Protein AF-A0A530YW94-F1 (afdb_monomer_lite)

Structure (mmCIF, N/CA/C/O backbone):
data_AF-A0A530YW94-F1
#
_entry.id   AF-A0A530YW94-F1
#
loop_
_atom_site.group_PDB
_atom_site.id
_atom_site.type_symbol
_atom_site.label_atom_id
_atom_site.label_alt_id
_atom_site.label_comp_id
_atom_site.label_asym_id
_atom_site.label_entity_id
_atom_site.label_seq_id
_atom_site.pdbx_PDB_ins_code
_atom_site.Cartn_x
_atom_site.Cartn_y
_atom_site.Cartn_z
_atom_site.occupancy
_atom_site.B_iso_or_equiv
_atom_site.auth_seq_id
_atom_site.auth_comp_id
_atom_site.auth_asym_id
_atom_site.auth_atom_id
_atom_site.pdbx_PDB_model_num
ATOM 1 N N . THR A 1 1 ? -7.412 -6.017 -2.985 1.00 87.12 1 THR A N 1
ATOM 2 C CA . THR A 1 1 ? -7.335 -4.915 -1.992 1.00 87.12 1 THR A CA 1
ATOM 3 C C . THR A 1 1 ? -8.580 -4.827 -1.109 1.00 87.12 1 THR A C 1
ATOM 5 O O . THR A 1 1 ? -8.432 -4.754 0.104 1.00 87.12 1 THR A O 1
ATOM 8 N N . VAL A 1 2 ? -9.801 -4.949 -1.657 1.00 89.56 2 VAL A N 1
ATOM 9 C CA . VAL A 1 2 ? -11.071 -4.954 -0.886 1.00 89.56 2 VAL A CA 1
ATOM 10 C C . VAL A 1 2 ? -11.120 -6.019 0.220 1.00 89.56 2 VAL A C 1
ATOM 12 O O . VAL A 1 2 ? -11.593 -5.735 1.315 1.00 89.56 2 VAL A O 1
ATOM 15 N N . VAL A 1 3 ? -10.598 -7.226 -0.028 1.00 91.44 3 VAL A N 1
ATOM 16 C CA . VAL A 1 3 ? -10.556 -8.311 0.976 1.00 91.44 3 VAL A CA 1
ATOM 17 C C . VAL A 1 3 ? -9.736 -7.918 2.209 1.00 91.44 3 VAL A C 1
ATOM 19 O O . VAL A 1 3 ? -10.170 -8.167 3.330 1.00 91.44 3 VAL A O 1
ATOM 22 N N . ILE A 1 4 ? -8.597 -7.243 2.016 1.00 89.38 4 ILE A N 1
ATOM 23 C CA . ILE A 1 4 ? -7.742 -6.750 3.110 1.00 89.38 4 ILE A CA 1
ATOM 24 C C . ILE A 1 4 ? -8.524 -5.752 3.961 1.00 89.38 4 ILE A C 1
ATOM 26 O O . ILE A 1 4 ? -8.532 -5.845 5.186 1.00 89.38 4 ILE A O 1
ATOM 30 N N . MET A 1 5 ? -9.235 -4.835 3.302 1.00 91.25 5 MET A N 1
ATOM 31 C CA . MET A 1 5 ? -10.043 -3.832 3.983 1.00 91.25 5 MET A CA 1
ATOM 32 C C . MET A 1 5 ? -11.186 -4.475 4.775 1.00 91.25 5 MET A C 1
ATOM 34 O O . MET A 1 5 ? -11.338 -4.208 5.964 1.00 91.25 5 MET A O 1
ATOM 38 N N . LYS A 1 6 ? -11.947 -5.384 4.149 1.00 89.62 6 LYS A N 1
ATOM 39 C CA . LYS A 1 6 ? -13.042 -6.115 4.804 1.00 89.62 6 LYS A CA 1
ATOM 40 C C . LYS A 1 6 ? -12.556 -6.922 6.004 1.00 89.62 6 LYS A C 1
ATOM 42 O O . LYS A 1 6 ? -13.174 -6.857 7.059 1.00 89.62 6 LYS A O 1
ATOM 47 N N . SER A 1 7 ? -11.438 -7.633 5.862 1.00 90.44 7 SER A N 1
ATOM 48 C CA . SER A 1 7 ? -10.820 -8.387 6.957 1.00 90.44 7 SER A CA 1
ATOM 49 C C . SER A 1 7 ? -10.459 -7.478 8.131 1.00 90.44 7 SER A C 1
ATOM 51 O O . SER A 1 7 ? -10.700 -7.832 9.281 1.00 90.44 7 SER A O 1
ATOM 53 N N . ARG A 1 8 ? -9.932 -6.282 7.853 1.00 89.81 8 ARG A N 1
ATOM 54 C CA . ARG A 1 8 ? -9.496 -5.355 8.898 1.00 89.81 8 ARG A CA 1
ATOM 55 C C . ARG A 1 8 ? -10.649 -4.652 9.595 1.00 89.81 8 ARG A C 1
ATOM 57 O O . ARG A 1 8 ? -10.590 -4.521 10.809 1.00 89.81 8 ARG A O 1
ATOM 64 N N . PHE A 1 9 ? -11.717 -4.304 8.881 1.00 88.00 9 PHE A N 1
ATOM 65 C CA . PHE A 1 9 ? -12.948 -3.831 9.517 1.00 88.00 9 PHE A CA 1
ATOM 66 C C . PHE A 1 9 ? -13.642 -4.926 10.334 1.00 88.00 9 PHE A C 1
ATOM 68 O O . PHE A 1 9 ? -14.109 -4.646 11.431 1.00 88.00 9 PHE A O 1
ATOM 75 N N . ALA A 1 10 ? -13.663 -6.171 9.850 1.00 88.56 10 ALA A N 1
ATOM 76 C CA . ALA A 1 10 ? -14.244 -7.297 10.584 1.00 88.56 10 ALA A CA 1
ATOM 77 C C . ALA A 1 10 ? -13.454 -7.668 11.853 1.00 88.56 10 ALA A C 1
ATOM 79 O O . ALA A 1 10 ? -14.029 -8.201 12.795 1.00 88.56 10 ALA A O 1
ATOM 80 N N . ALA A 1 11 ? -12.148 -7.385 11.882 1.00 88.12 11 ALA A N 1
ATOM 81 C CA . ALA A 1 11 ? -11.292 -7.637 13.038 1.00 88.12 11 ALA A CA 1
ATOM 82 C C . ALA A 1 11 ? -11.453 -6.602 14.167 1.00 88.12 11 ALA A C 1
ATOM 84 O O . ALA A 1 11 ? -10.985 -6.854 15.276 1.00 88.12 11 ALA A O 1
ATOM 85 N N . ILE A 1 12 ? -12.079 -5.445 13.912 1.00 88.81 12 ILE A N 1
ATOM 86 C CA . ILE A 1 12 ? -12.333 -4.440 14.951 1.00 88.81 12 ILE A CA 1
ATOM 87 C C . ILE A 1 12 ? -13.537 -4.908 15.787 1.00 88.81 12 ILE A C 1
ATOM 89 O O . ILE A 1 12 ? -14.634 -5.047 15.240 1.00 88.81 12 ILE A O 1
ATOM 93 N N . PRO A 1 13 ? -13.373 -5.153 17.100 1.00 88.75 13 PRO A N 1
ATOM 94 C CA . PRO A 1 13 ? -14.481 -5.579 17.943 1.00 88.75 13 PRO A CA 1
ATOM 95 C C . PRO A 1 13 ? -15.516 -4.456 18.079 1.00 88.75 13 PRO A C 1
ATOM 97 O O . PRO A 1 13 ? -15.167 -3.286 18.249 1.00 8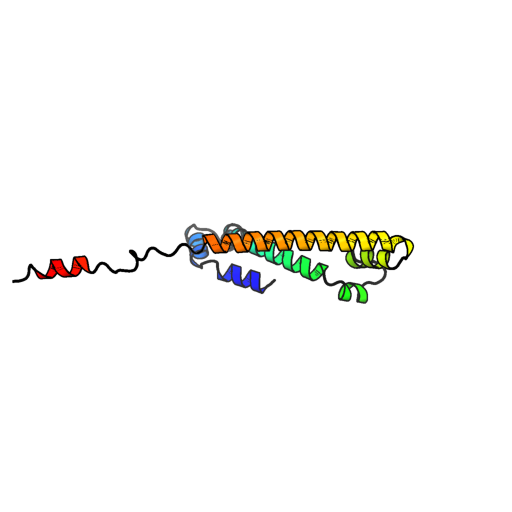8.75 13 PRO A O 1
ATOM 100 N N . LYS A 1 14 ? -16.805 -4.820 18.035 1.00 87.00 14 LYS A N 1
ATOM 101 C CA . LYS A 1 14 ? -17.929 -3.867 18.129 1.00 87.00 14 LYS A CA 1
ATOM 102 C C . LYS A 1 14 ? -17.918 -3.045 19.422 1.00 87.00 14 LYS A C 1
ATOM 104 O O . LYS A 1 14 ? -18.320 -1.887 19.404 1.00 87.00 14 LYS A O 1
ATOM 109 N N . THR A 1 15 ? -17.355 -3.603 20.491 1.00 90.06 15 THR A N 1
ATOM 110 C CA . THR A 1 15 ? -17.218 -2.952 21.800 1.00 90.06 15 THR A CA 1
ATOM 111 C C . THR A 1 15 ? -16.428 -1.642 21.749 1.00 90.06 15 THR A C 1
ATOM 113 O O . THR A 1 15 ? -16.673 -0.755 22.554 1.00 90.06 15 THR A O 1
ATOM 116 N N . ILE A 1 16 ? -15.509 -1.470 20.788 1.00 87.69 16 ILE A N 1
ATOM 117 C CA . ILE A 1 16 ? -14.752 -0.217 20.611 1.00 87.69 16 ILE A CA 1
ATOM 118 C C . ILE A 1 16 ? -15.654 0.913 20.102 1.00 87.69 16 ILE A C 1
ATOM 120 O O . ILE A 1 16 ? -15.452 2.075 20.450 1.00 87.69 16 ILE A O 1
ATOM 124 N N . HIS A 1 17 ? -16.641 0.583 19.268 1.00 88.50 17 HIS A N 1
ATOM 125 C CA . HIS A 1 17 ? -17.612 1.553 18.777 1.00 88.50 17 HIS A CA 1
ATOM 126 C C . HIS A 1 17 ? -18.619 1.919 19.875 1.00 88.50 17 HIS A C 1
ATOM 128 O O . HIS A 1 17 ? -18.857 3.102 20.098 1.00 88.50 17 HIS A O 1
ATOM 134 N N . GLU A 1 18 ? -19.122 0.920 20.606 1.00 88.06 18 GLU A N 1
ATOM 135 C CA . GLU A 1 18 ? -20.031 1.104 21.748 1.00 88.06 18 GLU A CA 1
ATOM 136 C C . GLU A 1 18 ? -19.381 1.953 22.855 1.00 88.06 18 GLU A C 1
ATOM 138 O O . GLU A 1 18 ? -19.941 2.967 23.253 1.00 88.06 18 GLU A O 1
ATOM 143 N N . ALA A 1 19 ? -18.134 1.658 23.241 1.00 89.25 19 ALA A N 1
ATOM 144 C CA . ALA A 1 19 ? -17.410 2.439 24.249 1.00 89.25 19 ALA A CA 1
ATOM 145 C C . ALA A 1 19 ? -17.183 3.909 23.845 1.00 89.25 19 ALA A C 1
ATOM 147 O O . ALA A 1 19 ? -17.148 4.798 24.696 1.00 89.25 19 ALA A O 1
ATOM 148 N N . ALA A 1 20 ? -17.015 4.193 22.550 1.00 86.88 20 ALA A N 1
ATOM 149 C CA . ALA A 1 20 ? -16.885 5.567 22.071 1.00 86.88 20 ALA A CA 1
ATOM 150 C C . ALA A 1 20 ? -18.217 6.335 22.161 1.00 86.88 20 ALA A C 1
ATOM 152 O O . ALA A 1 20 ? -18.206 7.525 22.483 1.00 86.88 20 ALA A O 1
ATOM 153 N N . LEU A 1 21 ? -19.346 5.658 21.919 1.00 90.25 21 LEU A N 1
ATOM 154 C CA . LEU A 1 21 ? -20.684 6.220 22.118 1.00 90.25 21 LEU A CA 1
ATOM 155 C C . LEU A 1 21 ? -20.978 6.455 23.606 1.00 90.25 21 LEU A C 1
ATOM 157 O O . LEU A 1 21 ? -21.493 7.516 23.953 1.00 90.25 21 LEU A O 1
ATOM 161 N N . ASP A 1 22 ? -20.573 5.532 24.483 1.00 91.31 22 ASP A N 1
ATOM 162 C CA . ASP A 1 22 ? -20.726 5.666 25.941 1.00 91.31 22 ASP A CA 1
ATOM 163 C C . ASP A 1 22 ? -19.955 6.873 26.503 1.00 91.31 22 ASP A C 1
ATOM 165 O O . ASP A 1 22 ? -20.404 7.541 27.433 1.00 91.31 22 ASP A O 1
ATOM 169 N N . LEU A 1 23 ? -18.813 7.212 25.896 1.00 90.12 23 LEU A N 1
ATOM 170 C CA . LEU A 1 23 ? -18.032 8.421 26.195 1.00 90.12 23 LEU A CA 1
ATOM 171 C C . LEU A 1 23 ? -18.656 9.716 25.630 1.00 90.12 23 LEU A C 1
ATOM 173 O O . LEU A 1 23 ? -18.069 10.792 25.765 1.00 90.12 23 LEU A O 1
ATOM 177 N N . GLY A 1 24 ? -19.828 9.637 24.992 1.00 90.00 24 GLY A N 1
ATOM 178 C CA . GLY A 1 24 ? -20.557 10.773 24.427 1.00 90.00 24 GLY A CA 1
ATOM 179 C C . GLY A 1 24 ? -20.062 11.230 23.051 1.00 90.00 24 GLY A C 1
ATOM 180 O O . GLY A 1 24 ? -20.403 12.333 22.615 1.00 90.00 24 GLY A O 1
ATOM 181 N N . ALA A 1 25 ? -19.246 10.434 22.351 1.00 90.69 25 ALA A N 1
ATOM 182 C CA . ALA A 1 25 ? -18.825 10.770 20.993 1.00 90.69 25 ALA A CA 1
ATOM 183 C C . ALA A 1 25 ? -19.955 10.504 19.983 1.00 90.69 25 ALA A C 1
ATOM 185 O O . ALA A 1 25 ? -20.649 9.499 20.062 1.00 90.69 25 ALA A O 1
ATOM 186 N N . SER A 1 26 ? -20.121 11.384 18.990 1.00 91.50 26 SER A N 1
ATOM 187 C CA . SER A 1 26 ? -21.037 11.144 17.863 1.00 91.50 26 SER A CA 1
ATOM 188 C C . SER A 1 26 ? -20.456 10.141 16.861 1.00 91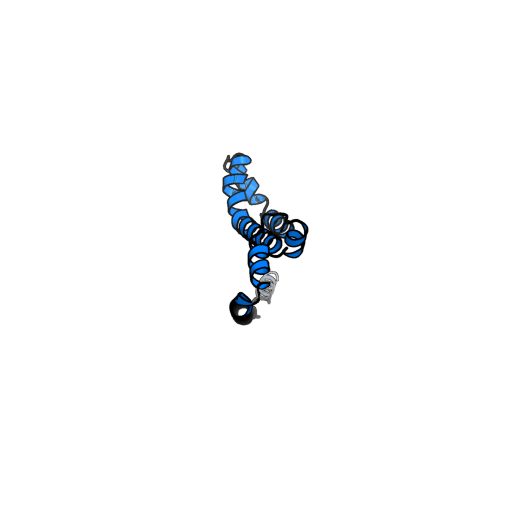.50 26 SER A C 1
ATOM 190 O O . SER A 1 26 ? -19.236 10.057 16.725 1.00 91.50 26 SER A O 1
ATOM 192 N N . ASP A 1 27 ? -21.297 9.454 16.081 1.00 88.19 27 ASP A N 1
ATOM 193 C CA . ASP A 1 27 ? -20.869 8.458 15.077 1.00 88.19 27 ASP A CA 1
ATOM 194 C C . ASP A 1 27 ? -19.770 8.962 14.136 1.00 88.19 27 ASP A C 1
ATOM 196 O O . ASP A 1 27 ? -18.785 8.269 13.871 1.00 88.19 27 ASP A O 1
ATOM 200 N N . TRP A 1 28 ? -19.893 10.206 13.668 1.00 93.25 28 TRP A N 1
ATOM 201 C CA . TRP A 1 28 ? -18.883 10.832 12.817 1.00 93.25 28 TRP A CA 1
ATOM 202 C C . TRP A 1 28 ? -17.547 11.036 13.543 1.00 93.25 28 TRP A C 1
ATOM 204 O O . TRP A 1 28 ? -16.470 10.820 12.976 1.00 93.25 28 TRP A O 1
ATOM 214 N N . THR A 1 29 ? -17.610 11.421 14.818 1.00 90.88 29 THR A N 1
ATOM 215 C CA . THR A 1 29 ? -16.433 11.593 15.673 1.00 90.88 29 THR A CA 1
ATOM 216 C C . THR A 1 29 ? -15.772 10.245 15.942 1.00 90.88 29 THR A C 1
ATOM 218 O O . THR A 1 29 ? -14.558 10.123 15.776 1.00 90.88 29 THR A O 1
ATOM 221 N N . THR A 1 30 ? -16.559 9.221 16.273 1.00 91.31 30 THR A N 1
ATOM 222 C CA . THR A 1 30 ? -16.103 7.844 16.491 1.00 91.31 30 THR A CA 1
ATOM 223 C C . THR A 1 30 ? -15.453 7.268 15.236 1.00 91.31 30 THR A C 1
ATOM 225 O O . THR A 1 30 ? -14.355 6.714 15.302 1.00 91.31 30 THR A O 1
ATOM 228 N N . PHE A 1 31 ? -16.054 7.468 14.061 1.00 90.38 31 PHE A N 1
ATOM 229 C CA . PHE A 1 31 ? -15.462 7.035 12.801 1.00 90.38 31 PHE A CA 1
ATOM 230 C C . PHE A 1 31 ? -14.099 7.695 12.562 1.00 90.38 31 PHE A C 1
ATOM 232 O O . PHE A 1 31 ? -13.107 7.001 12.356 1.00 90.38 31 PHE A O 1
ATOM 239 N N . ARG A 1 32 ? -14.014 9.028 12.630 1.00 93.38 32 ARG A N 1
ATOM 240 C CA . ARG A 1 32 ? -12.791 9.756 12.263 1.00 93.38 32 ARG A CA 1
ATOM 241 C C . ARG A 1 32 ? -11.672 9.653 13.303 1.00 93.38 32 ARG A C 1
ATOM 243 O O . ARG A 1 32 ? -10.507 9.622 12.916 1.00 93.38 32 ARG A O 1
ATOM 250 N N . ARG A 1 33 ? -11.992 9.637 14.602 1.00 90.62 33 ARG A N 1
ATOM 251 C CA . ARG A 1 33 ? -10.993 9.601 15.691 1.00 90.62 33 ARG A CA 1
ATOM 252 C C . ARG A 1 33 ? -10.655 8.203 16.186 1.00 90.62 33 ARG A C 1
ATOM 254 O O . ARG A 1 33 ? -9.584 8.045 16.756 1.00 90.62 33 ARG A O 1
ATOM 261 N N . VAL A 1 34 ? -11.528 7.217 15.988 1.00 91.19 34 VAL A N 1
ATOM 262 C CA . VAL A 1 34 ? -11.310 5.852 16.489 1.00 91.19 34 VAL A CA 1
ATOM 263 C C . VAL A 1 34 ? -11.168 4.884 15.321 1.00 91.19 34 VAL A C 1
ATOM 265 O O . VAL A 1 34 ? -10.086 4.346 15.102 1.00 91.19 34 VAL A O 1
ATOM 268 N N . MET A 1 35 ? -12.208 4.702 14.503 1.00 89.75 35 MET A N 1
ATOM 269 C CA . MET A 1 35 ? -12.186 3.661 13.464 1.00 89.75 35 MET A CA 1
ATOM 270 C C . MET A 1 35 ? -11.174 3.929 12.343 1.00 89.75 35 MET A C 1
ATOM 272 O O . MET A 1 35 ? -10.491 3.008 11.891 1.00 89.75 35 MET A O 1
ATOM 276 N N . LEU A 1 36 ? -11.054 5.177 11.893 1.00 91.31 36 LEU A N 1
ATOM 277 C CA . LEU A 1 36 ? -10.140 5.582 10.829 1.00 91.31 36 LEU A CA 1
ATOM 278 C C . LEU A 1 36 ? -8.664 5.366 11.216 1.00 91.31 36 LEU A C 1
ATOM 280 O O . LEU A 1 36 ? -7.978 4.689 10.456 1.00 91.31 36 LEU A O 1
ATOM 284 N N . PRO A 1 37 ? -8.144 5.842 12.369 1.00 91.81 37 PRO A N 1
ATOM 285 C CA . PRO A 1 37 ? -6.760 5.564 12.761 1.00 91.81 37 PRO A CA 1
ATOM 286 C C . PRO A 1 37 ? -6.496 4.076 13.032 1.00 91.81 37 PRO A C 1
ATOM 288 O O . PRO A 1 37 ? -5.424 3.586 12.684 1.00 91.81 37 PRO A O 1
ATOM 291 N N . LEU A 1 38 ? -7.471 3.330 13.570 1.00 90.69 38 LEU A N 1
ATOM 292 C CA . LEU A 1 38 ? -7.356 1.875 13.753 1.00 90.69 38 LEU A CA 1
ATOM 293 C C . LEU A 1 38 ? -7.266 1.111 12.422 1.00 90.69 38 LEU A C 1
ATOM 295 O O . LEU A 1 38 ? -6.523 0.136 12.306 1.00 90.69 38 LEU A O 1
ATOM 299 N N . SER A 1 39 ? -8.011 1.550 11.406 1.00 92.88 39 SER A N 1
ATOM 300 C CA . SER A 1 39 ? -7.991 0.953 10.064 1.00 92.88 39 SER A CA 1
ATOM 301 C C . SER A 1 39 ? -6.894 1.526 9.160 1.00 92.88 39 SER A C 1
ATOM 303 O O . SER A 1 39 ? -6.548 0.903 8.160 1.00 92.88 39 SER A O 1
ATOM 305 N N . LEU A 1 40 ? -6.271 2.648 9.525 1.00 93.56 40 LEU A N 1
ATOM 306 C CA . LEU A 1 40 ? -5.215 3.320 8.764 1.00 93.56 40 LEU A CA 1
ATOM 307 C C . LEU A 1 40 ? -4.074 2.397 8.302 1.00 93.56 40 LEU A C 1
ATOM 309 O O . LEU A 1 40 ? -3.774 2.416 7.109 1.00 93.56 40 LEU A O 1
ATOM 313 N N . PRO A 1 41 ? -3.462 1.542 9.153 1.00 90.56 41 PRO A N 1
ATOM 314 C CA . PRO A 1 41 ? -2.415 0.631 8.688 1.00 90.56 41 PRO A CA 1
ATOM 315 C C . PRO A 1 41 ? -2.924 -0.341 7.614 1.00 90.56 41 PRO A C 1
ATOM 317 O O . PRO A 1 41 ? -2.201 -0.653 6.673 1.00 90.56 41 PRO A O 1
ATOM 320 N N . ALA A 1 42 ? -4.184 -0.780 7.704 1.00 91.69 42 ALA A N 1
ATOM 321 C CA . ALA A 1 42 ? -4.808 -1.612 6.678 1.00 91.69 42 ALA A CA 1
ATOM 322 C C . ALA A 1 42 ? -5.063 -0.845 5.379 1.00 91.69 42 ALA A C 1
ATOM 324 O O . ALA A 1 42 ? -4.843 -1.384 4.295 1.00 91.69 42 ALA A O 1
ATOM 325 N N . ILE A 1 43 ? -5.512 0.407 5.496 1.00 94.44 43 ILE A N 1
ATOM 326 C CA . ILE A 1 43 ? -5.766 1.291 4.361 1.00 94.44 43 ILE A CA 1
ATOM 327 C C . ILE A 1 43 ? -4.471 1.540 3.596 1.00 94.44 43 ILE A C 1
ATOM 329 O O . ILE A 1 43 ? -4.458 1.391 2.378 1.00 94.44 43 ILE A O 1
ATOM 333 N N . VAL A 1 44 ? -3.373 1.834 4.294 1.00 95.12 44 VAL A N 1
ATOM 334 C CA . VAL A 1 44 ? -2.057 2.048 3.677 1.00 95.12 44 VAL A CA 1
ATOM 335 C C . VAL A 1 44 ? -1.570 0.784 2.965 1.00 95.12 44 VAL A C 1
ATOM 337 O O . VAL A 1 44 ? -1.147 0.862 1.813 1.00 95.12 44 VAL A O 1
ATOM 340 N N . SER A 1 45 ? -1.688 -0.395 3.589 1.00 93.38 45 SER A N 1
ATOM 341 C CA . SER A 1 45 ? -1.323 -1.659 2.932 1.00 93.38 45 SER A CA 1
ATOM 342 C C . SER A 1 45 ? -2.181 -1.947 1.697 1.00 93.38 45 SER A C 1
ATOM 344 O O . SER A 1 45 ? -1.660 -2.346 0.657 1.00 93.38 45 SER A O 1
ATOM 346 N N . ALA A 1 46 ? -3.496 -1.734 1.785 1.00 93.75 46 ALA A N 1
ATOM 347 C CA . ALA A 1 46 ? -4.404 -1.930 0.661 1.00 93.75 46 ALA A CA 1
ATOM 348 C C . ALA A 1 46 ? -4.156 -0.910 -0.461 1.00 93.75 46 ALA A C 1
ATOM 350 O O . ALA A 1 46 ? -4.242 -1.278 -1.628 1.00 93.75 46 ALA A O 1
ATOM 351 N N . PHE A 1 47 ? -3.816 0.335 -0.125 1.00 94.88 47 PHE A N 1
ATOM 352 C CA . PHE A 1 47 ? -3.440 1.367 -1.086 1.00 94.88 47 PHE A CA 1
ATOM 353 C C . PHE A 1 47 ? -2.153 0.996 -1.821 1.00 94.88 47 PHE A C 1
ATOM 355 O O . PHE A 1 47 ? -2.151 0.969 -3.048 1.00 94.88 47 PHE A O 1
ATOM 362 N N . MET A 1 48 ? -1.090 0.641 -1.091 1.00 95.50 48 MET A N 1
ATOM 363 C CA . MET A 1 48 ? 0.167 0.222 -1.711 1.00 95.50 48 MET A CA 1
ATOM 364 C C . MET A 1 48 ? -0.035 -0.967 -2.639 1.00 95.50 48 MET A C 1
ATOM 366 O O . MET A 1 48 ? 0.460 -0.939 -3.757 1.00 95.50 48 MET A O 1
ATOM 370 N N . LEU A 1 49 ? -0.788 -1.982 -2.210 1.00 94.19 49 LEU A N 1
ATOM 371 C CA . LEU A 1 49 ? -1.060 -3.142 -3.051 1.00 94.19 49 LEU A CA 1
ATOM 372 C C . LEU A 1 49 ? -1.852 -2.760 -4.309 1.00 94.19 49 LEU A C 1
ATOM 374 O O . LEU A 1 49 ? -1.514 -3.221 -5.390 1.00 94.19 49 LEU A O 1
ATOM 378 N N . ALA A 1 50 ? -2.877 -1.909 -4.184 1.00 94.06 50 ALA A N 1
ATOM 379 C CA . ALA A 1 50 ? -3.657 -1.440 -5.332 1.00 94.06 50 ALA A CA 1
ATOM 380 C C . ALA A 1 50 ? -2.781 -0.672 -6.325 1.00 94.06 50 ALA A C 1
ATOM 382 O O . ALA A 1 50 ? -2.869 -0.897 -7.529 1.00 94.06 50 ALA A O 1
ATOM 383 N N . PHE A 1 51 ? -1.925 0.209 -5.808 1.00 92.88 51 PHE A N 1
ATOM 384 C CA . PHE A 1 51 ? -0.979 0.971 -6.605 1.00 92.88 51 PHE A CA 1
ATOM 385 C C . PHE A 1 51 ? 0.019 0.054 -7.314 1.00 92.88 51 PHE A C 1
ATOM 387 O O . PHE A 1 51 ? 0.205 0.192 -8.515 1.00 92.88 51 PHE A O 1
ATOM 394 N N . LEU A 1 52 ? 0.611 -0.908 -6.599 1.00 92.81 52 LEU A N 1
ATOM 395 C CA . LEU A 1 52 ? 1.575 -1.850 -7.171 1.00 92.81 52 LEU A CA 1
ATOM 396 C C . LEU A 1 52 ? 0.947 -2.673 -8.296 1.00 92.81 52 LEU A C 1
ATOM 398 O O . LEU A 1 52 ? 1.526 -2.773 -9.369 1.00 92.81 52 LEU A O 1
ATOM 402 N N . THR A 1 53 ? -0.255 -3.210 -8.067 1.00 91.75 53 THR A N 1
ATOM 403 C CA . THR A 1 53 ? -0.984 -3.975 -9.083 1.00 91.75 53 THR A CA 1
ATOM 404 C C . THR A 1 53 ? -1.323 -3.108 -10.293 1.00 91.75 53 THR A C 1
ATOM 406 O O . THR A 1 53 ? -1.088 -3.530 -11.415 1.00 91.75 53 THR A O 1
ATOM 409 N N . SER A 1 54 ? -1.810 -1.880 -10.091 1.00 90.31 54 SER A N 1
ATOM 410 C CA . SER A 1 54 ? -2.126 -0.978 -11.204 1.00 90.31 54 SER A CA 1
ATOM 411 C C . SER A 1 54 ? -0.884 -0.517 -11.967 1.00 90.31 54 SER A C 1
ATOM 413 O O . SER A 1 54 ? -0.957 -0.312 -13.174 1.00 90.31 54 SER A O 1
ATOM 415 N N . PHE A 1 55 ? 0.241 -0.321 -11.281 1.00 89.25 55 PHE A N 1
ATOM 416 C CA . PHE A 1 55 ? 1.492 0.099 -11.903 1.00 89.25 55 PHE A CA 1
ATOM 417 C C . PHE A 1 55 ? 2.111 -1.013 -12.762 1.00 89.25 55 PHE A C 1
ATOM 419 O O . PHE A 1 55 ? 2.747 -0.717 -13.772 1.00 89.25 55 PHE A O 1
ATOM 426 N N . ASP A 1 56 ? 1.890 -2.276 -12.386 1.00 87.94 56 ASP A N 1
ATOM 427 C CA . ASP A 1 56 ? 2.356 -3.461 -13.116 1.00 87.94 56 ASP A CA 1
ATOM 428 C C . ASP A 1 56 ? 1.502 -3.793 -14.359 1.00 87.94 56 ASP A C 1
ATOM 430 O O . ASP A 1 56 ? 1.902 -4.590 -15.207 1.00 87.94 56 ASP A O 1
ATOM 434 N N . GLU A 1 57 ? 0.344 -3.148 -14.547 1.00 89.50 57 GLU A N 1
ATOM 435 C CA . GLU A 1 57 ? -0.518 -3.346 -15.723 1.00 89.50 57 GLU A CA 1
ATOM 436 C C . GLU A 1 57 ? -0.000 -2.618 -16.980 1.00 89.50 57 GLU A C 1
ATOM 438 O O . GLU A 1 57 ? -0.668 -1.788 -17.604 1.00 89.50 57 GLU A O 1
ATOM 443 N N . PHE A 1 58 ? 1.207 -2.981 -17.412 1.00 86.12 58 PHE A N 1
ATOM 444 C CA . PHE A 1 58 ? 1.830 -2.460 -18.628 1.00 86.12 58 PHE A CA 1
ATOM 445 C C . PHE A 1 58 ? 1.015 -2.766 -19.892 1.00 86.12 58 PHE A C 1
ATOM 447 O O . PHE A 1 58 ? 0.879 -1.905 -20.756 1.00 86.12 58 PHE A O 1
ATOM 454 N N . ILE A 1 59 ? 0.475 -3.982 -20.018 1.00 85.12 59 ILE A N 1
ATOM 455 C CA . ILE A 1 59 ? -0.210 -4.434 -21.242 1.00 85.12 59 ILE A CA 1
ATOM 456 C C . ILE A 1 59 ? -1.457 -3.586 -21.506 1.00 85.12 59 ILE A C 1
ATOM 458 O O . ILE A 1 59 ? -1.675 -3.129 -22.627 1.00 85.12 59 ILE A O 1
ATOM 462 N N . VAL A 1 60 ? -2.257 -3.344 -20.467 1.00 87.69 60 VAL A N 1
ATOM 463 C CA . VAL A 1 60 ? -3.465 -2.514 -20.558 1.00 87.69 60 VAL A CA 1
ATOM 464 C C . VAL A 1 60 ? -3.084 -1.084 -20.923 1.00 87.69 60 VAL A C 1
ATOM 466 O O . VAL A 1 60 ? -3.659 -0.516 -21.851 1.00 87.69 60 VAL A O 1
ATOM 469 N N . ALA A 1 61 ? -2.064 -0.531 -20.258 1.00 87.69 61 ALA A N 1
ATOM 470 C CA . ALA A 1 61 ? -1.542 0.783 -20.598 1.00 87.69 61 ALA A CA 1
ATOM 471 C C . ALA A 1 61 ? -1.071 0.841 -22.059 1.00 87.69 61 ALA A C 1
ATOM 473 O O . ALA A 1 61 ? -1.395 1.797 -22.745 1.00 87.69 61 ALA A O 1
ATOM 474 N N . PHE A 1 62 ? -0.366 -0.174 -22.565 1.00 84.88 62 PHE A N 1
ATOM 475 C CA . PHE A 1 62 ? 0.155 -0.210 -23.935 1.00 84.88 62 PHE A CA 1
ATOM 476 C C . PHE A 1 62 ? -0.938 -0.131 -24.998 1.00 84.88 62 PHE A C 1
ATOM 478 O O . PHE A 1 62 ? -0.781 0.588 -25.980 1.00 84.88 62 PHE A O 1
ATOM 485 N N . PHE A 1 63 ? -2.043 -0.851 -24.805 1.00 87.81 63 PHE A N 1
ATOM 486 C CA . PHE A 1 63 ? -3.149 -0.841 -25.761 1.00 87.81 63 PHE A CA 1
ATOM 487 C C . PHE A 1 63 ? -4.035 0.400 -25.653 1.00 87.81 63 PHE A C 1
ATOM 489 O O . PHE A 1 63 ? -4.682 0.766 -26.631 1.00 87.81 63 PHE A O 1
ATOM 496 N N . LEU A 1 64 ? -4.079 1.031 -24.479 1.00 89.56 64 LEU A N 1
ATOM 497 C CA . LEU A 1 64 ? -4.916 2.203 -24.235 1.00 89.56 64 LEU A CA 1
ATOM 498 C C . LEU A 1 64 ? -4.165 3.529 -24.425 1.00 89.56 64 LEU A C 1
ATOM 500 O O . LEU A 1 64 ? -4.791 4.571 -24.619 1.00 89.56 64 LEU A O 1
ATOM 504 N N . ALA A 1 65 ? -2.835 3.511 -24.363 1.00 81.38 65 ALA A N 1
ATOM 505 C CA . ALA A 1 65 ? -2.019 4.700 -24.531 1.00 81.38 65 ALA A CA 1
ATOM 506 C C . ALA A 1 65 ? -2.063 5.193 -25.979 1.00 81.38 65 ALA A C 1
ATOM 508 O O . ALA A 1 65 ? -1.760 4.463 -26.921 1.00 81.38 65 ALA A O 1
ATOM 509 N N . GLY A 1 66 ? -2.440 6.462 -26.130 1.00 78.31 66 GLY A N 1
ATOM 510 C CA . GLY A 1 66 ? -2.392 7.191 -27.391 1.00 78.31 66 GLY A CA 1
ATOM 511 C C . GLY A 1 66 ? -1.040 7.877 -27.583 1.00 78.31 66 GLY A C 1
ATOM 512 O O . GLY A 1 66 ? 0.002 7.233 -27.659 1.00 78.31 66 GLY A O 1
ATOM 513 N N . THR A 1 67 ? -1.053 9.206 -27.665 1.00 78.62 67 THR A N 1
ATOM 514 C C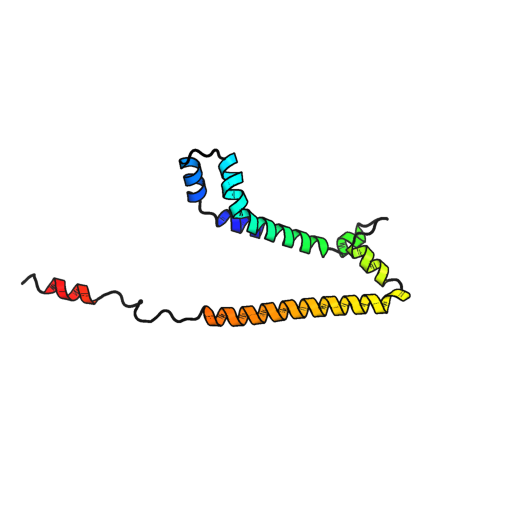A . THR A 1 67 ? 0.150 10.019 -27.910 1.00 78.62 67 THR A CA 1
ATOM 515 C C . THR A 1 67 ? 1.017 10.243 -26.671 1.00 78.62 67 THR A C 1
ATOM 517 O O . THR A 1 67 ? 2.203 10.515 -26.816 1.00 78.62 67 THR A O 1
ATOM 520 N N . GLU A 1 68 ? 0.448 10.119 -25.469 1.00 84.75 68 GLU A N 1
ATOM 521 C CA . GLU A 1 68 ? 1.141 10.371 -24.200 1.00 84.75 68 GLU A CA 1
ATOM 522 C C . GLU A 1 68 ? 1.473 9.048 -23.487 1.00 84.75 68 GLU A C 1
ATOM 524 O O . GLU A 1 68 ? 0.561 8.360 -23.011 1.00 84.75 68 GLU A O 1
ATOM 529 N N . PRO A 1 69 ? 2.758 8.649 -23.410 1.00 84.50 69 PRO A N 1
ATOM 530 C CA . PRO A 1 69 ? 3.145 7.404 -22.764 1.00 84.50 69 PRO A CA 1
ATOM 531 C C . PRO A 1 69 ? 3.073 7.521 -21.236 1.00 84.50 69 PRO A C 1
ATOM 533 O O . PRO A 1 69 ? 3.574 8.470 -20.634 1.00 84.50 69 PRO A O 1
ATOM 536 N N . THR A 1 70 ? 2.513 6.501 -20.582 1.00 88.69 70 THR A N 1
ATOM 537 C CA . THR A 1 70 ? 2.630 6.348 -19.124 1.00 88.69 70 THR A CA 1
ATOM 538 C C . THR A 1 70 ? 4.066 5.989 -18.734 1.00 88.69 70 THR A C 1
ATOM 540 O O . THR A 1 70 ? 4.864 5.552 -19.564 1.00 88.69 70 THR A O 1
ATOM 543 N N . LEU A 1 71 ? 4.420 6.139 -17.456 1.00 84.94 71 LEU A N 1
ATOM 544 C CA . LEU A 1 71 ? 5.790 5.904 -16.983 1.00 84.94 71 LEU A CA 1
ATOM 545 C C . LEU A 1 71 ? 6.353 4.507 -17.356 1.00 84.94 71 LEU A C 1
ATOM 547 O O . LEU A 1 71 ? 7.470 4.455 -17.877 1.00 84.94 71 LEU A O 1
ATOM 551 N N . PRO A 1 72 ? 5.609 3.390 -17.207 1.00 83.75 72 PRO A N 1
ATOM 552 C CA . PRO A 1 72 ? 6.068 2.074 -17.667 1.00 83.75 72 PRO A CA 1
ATOM 553 C C . PRO A 1 72 ? 6.256 1.990 -19.190 1.00 83.75 72 PRO A C 1
ATOM 555 O O . PRO A 1 72 ? 7.235 1.419 -19.671 1.00 83.75 72 PRO A O 1
ATOM 558 N N . LEU A 1 73 ? 5.353 2.604 -19.963 1.00 86.62 73 LEU A N 1
ATOM 559 C CA . LEU A 1 73 ? 5.443 2.645 -21.425 1.00 86.62 73 LEU A CA 1
ATOM 560 C C . LEU A 1 73 ? 6.627 3.453 -21.917 1.00 86.62 73 LEU A C 1
ATOM 562 O O . LEU A 1 73 ? 7.259 3.083 -22.903 1.00 86.62 73 LEU A O 1
ATOM 566 N N . TYR A 1 74 ? 6.937 4.545 -21.229 1.00 83.75 74 TYR A N 1
ATOM 567 C CA . TYR A 1 74 ? 8.085 5.369 -21.544 1.00 83.75 74 TYR A CA 1
ATOM 568 C C . TYR A 1 74 ? 9.380 4.565 -21.391 1.00 83.75 74 TYR A C 1
ATOM 570 O O . TYR A 1 74 ? 10.162 4.497 -22.339 1.00 83.75 74 TYR A O 1
ATOM 578 N N . ILE A 1 75 ? 9.561 3.871 -20.262 1.00 81.62 75 ILE A N 1
ATOM 579 C CA . ILE A 1 75 ? 10.720 2.993 -20.025 1.00 81.62 75 ILE A CA 1
ATOM 580 C C . ILE A 1 75 ? 10.805 1.904 -21.107 1.00 81.62 75 ILE A C 1
ATOM 582 O O . ILE A 1 75 ? 11.873 1.679 -21.678 1.00 81.62 75 ILE A O 1
ATOM 586 N N . TRP A 1 76 ? 9.676 1.280 -21.451 1.00 77.88 76 TRP A N 1
ATOM 587 C CA . TRP A 1 76 ? 9.608 0.293 -22.530 1.00 77.88 76 TRP A CA 1
ATOM 588 C C . TRP A 1 76 ? 9.962 0.877 -23.908 1.00 77.88 76 TRP A C 1
ATOM 590 O O . TRP A 1 76 ? 10.695 0.262 -24.680 1.00 77.88 76 TRP A O 1
ATOM 600 N N . SER A 1 77 ? 9.490 2.082 -24.234 1.00 77.81 77 SER A N 1
ATOM 601 C CA . SER A 1 77 ? 9.771 2.731 -25.520 1.00 77.81 77 SER A CA 1
ATOM 602 C C . SER A 1 77 ? 11.266 3.008 -25.712 1.00 77.81 77 SER A C 1
ATOM 604 O O . SER A 1 77 ? 11.794 2.803 -26.804 1.00 77.81 77 SER A O 1
ATOM 606 N N . GLN A 1 78 ? 11.970 3.369 -24.633 1.00 73.00 78 GLN A N 1
ATOM 607 C CA . GLN A 1 78 ? 13.419 3.594 -24.627 1.00 73.00 78 GLN A CA 1
ATOM 608 C C . GLN A 1 78 ? 14.216 2.302 -24.867 1.00 73.00 78 GLN A C 1
ATOM 610 O O . GLN A 1 78 ? 15.320 2.345 -25.415 1.00 73.00 78 GLN A O 1
ATOM 615 N N . LEU A 1 79 ? 13.643 1.146 -24.514 1.00 68.88 79 LEU A N 1
ATOM 616 C CA . LEU A 1 79 ? 14.229 -0.176 -24.742 1.00 68.88 79 LEU A CA 1
ATOM 617 C C . LEU A 1 79 ? 14.195 -0.598 -26.217 1.00 68.88 79 LEU A C 1
ATOM 619 O O . LEU A 1 79 ? 15.027 -1.386 -26.663 1.00 68.88 79 LEU A O 1
ATOM 623 N N . ARG A 1 80 ? 13.261 -0.038 -26.994 1.00 65.00 80 ARG A N 1
ATOM 624 C CA . ARG A 1 80 ? 13.100 -0.324 -28.426 1.00 65.00 80 ARG A CA 1
ATOM 625 C C . ARG A 1 80 ? 14.156 0.362 -29.300 1.00 65.00 80 ARG A C 1
ATOM 627 O O . ARG A 1 80 ? 14.343 -0.041 -30.446 1.00 65.00 80 ARG A O 1
ATOM 634 N N . PHE A 1 81 ? 14.855 1.372 -28.778 1.00 64.75 81 PHE A N 1
ATOM 635 C CA . PHE A 1 81 ? 15.945 2.041 -29.483 1.00 64.75 81 PHE A CA 1
ATOM 636 C C . PHE A 1 81 ? 17.279 1.313 -29.227 1.00 64.75 81 PHE A C 1
ATOM 638 O O . PHE A 1 81 ? 17.760 1.266 -28.096 1.00 64.75 81 PHE A O 1
ATOM 645 N N . PRO A 1 82 ? 17.942 0.767 -30.262 1.00 55.44 82 PRO A N 1
ATOM 646 C CA . PRO A 1 82 ? 19.089 -0.124 -30.079 1.00 55.44 82 PRO A CA 1
ATOM 647 C C . PRO A 1 82 ? 20.342 0.538 -29.481 1.00 55.44 82 PRO A C 1
ATOM 649 O O . PRO A 1 82 ? 21.211 -0.161 -28.967 1.00 55.44 82 PRO A O 1
ATOM 652 N N . LYS A 1 83 ? 20.435 1.877 -29.481 1.00 60.19 83 LYS A N 1
ATOM 653 C CA . LYS A 1 83 ? 21.528 2.616 -28.818 1.00 60.19 83 LYS A CA 1
ATOM 654 C C . LYS A 1 83 ? 21.458 2.571 -27.282 1.00 60.19 83 LYS A C 1
ATOM 656 O O . LYS A 1 83 ? 22.479 2.789 -26.640 1.00 60.19 83 LYS A O 1
ATOM 661 N N . SER A 1 84 ? 20.295 2.278 -26.698 1.00 60.25 84 SER A N 1
ATOM 662 C CA . SER A 1 84 ? 20.053 2.239 -25.245 1.00 60.25 84 SER A CA 1
ATOM 663 C C . SER A 1 84 ? 19.933 0.815 -24.677 1.00 60.25 84 SER A C 1
ATOM 665 O O . SER A 1 84 ? 19.835 0.658 -23.459 1.00 60.25 84 SER A O 1
ATOM 667 N N . LEU A 1 85 ? 20.006 -0.226 -25.522 1.00 63.88 85 LEU A N 1
ATOM 668 C CA . LEU A 1 85 ? 19.896 -1.641 -25.127 1.00 63.88 85 LEU A CA 1
ATOM 669 C C . LEU A 1 85 ? 20.848 -2.052 -23.984 1.00 63.88 85 LEU A C 1
ATOM 671 O O . LEU A 1 85 ? 20.362 -2.647 -23.020 1.00 63.88 85 LEU A O 1
ATOM 675 N N . PRO A 1 86 ? 22.160 -1.726 -24.006 1.00 73.44 86 PRO A N 1
ATOM 676 C CA . PRO A 1 86 ? 23.061 -2.125 -22.921 1.00 73.44 86 PRO A CA 1
ATOM 677 C C . PRO A 1 86 ? 22.654 -1.521 -21.571 1.00 73.44 86 PRO A C 1
ATOM 679 O O . PRO A 1 86 ? 22.695 -2.196 -20.544 1.00 73.44 86 PRO A O 1
ATOM 682 N N . THR A 1 87 ? 22.201 -0.265 -21.577 1.00 71.62 87 THR A N 1
ATOM 683 C CA . THR A 1 87 ? 21.805 0.469 -20.369 1.00 71.62 87 THR A CA 1
ATOM 684 C C . THR A 1 87 ? 20.537 -0.103 -19.749 1.00 71.62 87 THR A C 1
ATOM 686 O O . THR A 1 87 ? 20.456 -0.253 -18.532 1.00 71.62 87 THR A O 1
ATOM 689 N N . VAL A 1 88 ? 19.547 -0.463 -20.566 1.00 72.38 88 VAL A N 1
ATOM 690 C CA . VAL A 1 88 ? 18.285 -0.998 -20.044 1.00 72.38 88 VAL A CA 1
ATOM 691 C C . VAL A 1 88 ? 18.433 -2.445 -19.569 1.00 72.38 88 VAL A C 1
ATOM 693 O O . VAL A 1 88 ? 17.855 -2.803 -18.547 1.00 72.38 88 VAL A O 1
ATOM 696 N N . MET A 1 89 ? 19.258 -3.263 -20.232 1.00 79.56 89 MET A N 1
ATOM 697 C CA . MET A 1 89 ? 19.589 -4.608 -19.743 1.00 79.56 89 MET A CA 1
ATOM 698 C C . MET A 1 89 ? 20.349 -4.553 -18.409 1.00 79.56 89 MET A C 1
ATOM 700 O O . MET A 1 89 ? 20.080 -5.355 -17.513 1.00 79.56 89 MET A O 1
ATOM 704 N N . ALA A 1 90 ? 21.241 -3.573 -18.226 1.00 82.81 90 ALA A N 1
ATOM 705 C CA . ALA A 1 90 ? 21.896 -3.340 -16.939 1.00 82.81 90 ALA A CA 1
ATOM 706 C C . ALA A 1 90 ? 20.885 -2.940 -15.845 1.00 82.81 90 ALA A C 1
ATOM 708 O O . ALA A 1 90 ? 20.917 -3.494 -14.746 1.00 82.81 90 ALA A O 1
ATOM 709 N N . LEU A 1 91 ? 19.942 -2.045 -16.162 1.00 81.38 91 LEU A N 1
ATOM 710 C CA . LEU A 1 91 ? 18.849 -1.635 -15.268 1.00 81.38 91 LEU A CA 1
ATOM 711 C C . LEU A 1 91 ? 17.945 -2.813 -14.875 1.00 81.38 91 LEU A C 1
ATOM 713 O O . LEU A 1 91 ? 17.658 -2.993 -13.694 1.00 81.38 91 LEU A O 1
ATOM 717 N N . GLY A 1 92 ? 17.548 -3.649 -15.838 1.00 81.00 92 GLY A N 1
ATOM 718 C CA . GLY A 1 92 ? 16.738 -4.845 -15.590 1.00 81.00 92 GLY A CA 1
ATOM 719 C C . GLY A 1 92 ? 17.441 -5.847 -14.674 1.00 81.00 92 GLY A C 1
ATOM 720 O O . GLY A 1 92 ? 16.853 -6.315 -13.699 1.00 81.00 92 GLY A O 1
ATOM 721 N N . THR A 1 93 ? 18.725 -6.118 -14.926 1.00 89.81 93 THR A N 1
ATOM 722 C CA . THR A 1 93 ? 19.533 -7.002 -14.068 1.00 89.81 93 THR A CA 1
ATOM 723 C C . THR A 1 93 ? 19.685 -6.437 -12.653 1.00 89.81 93 THR A C 1
ATOM 725 O O . THR A 1 93 ? 19.590 -7.184 -11.682 1.00 89.81 93 THR A O 1
ATOM 728 N N . ALA A 1 94 ? 19.867 -5.119 -12.515 1.00 91.56 94 ALA A N 1
ATOM 729 C CA . ALA A 1 94 ? 19.966 -4.461 -11.214 1.00 91.56 94 ALA A CA 1
ATOM 730 C C . ALA A 1 94 ? 18.655 -4.552 -10.418 1.00 91.56 94 ALA A C 1
ATOM 732 O O . ALA A 1 94 ? 18.680 -4.886 -9.235 1.00 91.56 94 ALA A O 1
ATOM 733 N N . ILE A 1 95 ? 17.510 -4.318 -11.068 1.00 88.38 95 ILE A N 1
ATOM 734 C CA . ILE A 1 95 ? 16.186 -4.447 -10.442 1.00 88.38 95 ILE A CA 1
ATOM 735 C C . ILE A 1 95 ? 15.962 -5.886 -9.967 1.00 88.38 95 ILE A C 1
ATOM 737 O O . ILE A 1 95 ? 15.607 -6.096 -8.808 1.00 88.38 95 ILE A O 1
ATOM 741 N N . LEU A 1 96 ? 16.240 -6.879 -10.821 1.00 93.00 96 LEU A N 1
ATOM 742 C CA . LEU A 1 96 ? 16.122 -8.292 -10.455 1.00 93.00 96 LEU A CA 1
ATOM 743 C C . LEU A 1 96 ? 17.033 -8.662 -9.283 1.00 93.00 96 LEU A C 1
ATOM 745 O O . LEU A 1 96 ? 16.582 -9.334 -8.359 1.00 93.00 96 LEU A O 1
ATOM 749 N N . ALA A 1 97 ? 18.285 -8.199 -9.286 1.00 95.75 97 ALA A N 1
ATOM 750 C CA . ALA A 1 97 ? 19.219 -8.445 -8.193 1.00 95.75 97 ALA A CA 1
ATOM 751 C C . ALA A 1 97 ? 18.704 -7.867 -6.866 1.00 95.75 97 ALA A C 1
ATOM 753 O O . ALA A 1 97 ? 18.724 -8.557 -5.848 1.00 95.75 97 ALA A O 1
ATOM 754 N N . VAL A 1 98 ? 18.179 -6.638 -6.873 1.00 96.19 98 VAL A N 1
ATOM 755 C CA . VAL A 1 98 ? 17.591 -6.005 -5.682 1.00 96.19 98 VAL A CA 1
ATOM 756 C C . VAL A 1 98 ? 16.368 -6.779 -5.191 1.00 96.19 98 VAL A C 1
ATOM 758 O O . VAL A 1 98 ? 16.275 -7.073 -3.999 1.00 96.19 98 VAL A O 1
ATOM 761 N N . SER A 1 99 ? 15.458 -7.169 -6.086 1.00 91.06 99 SER A N 1
ATOM 762 C CA . SER A 1 99 ? 14.299 -7.996 -5.729 1.00 91.06 99 SER A CA 1
ATOM 763 C C . SER A 1 99 ? 14.720 -9.326 -5.106 1.00 91.06 99 SER A C 1
ATOM 765 O O . SER A 1 99 ? 14.144 -9.738 -4.099 1.00 91.06 99 SER A O 1
ATOM 767 N N . PHE A 1 100 ? 15.754 -9.969 -5.652 1.00 95.94 100 PHE A N 1
ATOM 768 C CA . PHE A 1 100 ? 16.281 -11.224 -5.124 1.00 95.94 100 PHE A CA 1
ATOM 769 C C . PHE A 1 100 ? 16.884 -11.052 -3.729 1.00 95.94 100 PHE A C 1
ATOM 771 O O . PHE A 1 100 ? 16.630 -11.865 -2.845 1.00 95.94 100 PHE A O 1
ATOM 778 N N . VAL A 1 101 ? 17.637 -9.972 -3.504 1.00 96.19 101 VAL A N 1
ATOM 779 C CA . VAL A 1 101 ? 18.223 -9.652 -2.194 1.00 96.19 101 VAL A CA 1
ATOM 780 C C . VAL A 1 101 ? 17.131 -9.405 -1.156 1.00 96.19 101 VAL A C 1
ATOM 782 O O . VAL A 1 101 ? 17.188 -9.968 -0.066 1.00 96.19 101 VAL A O 1
ATOM 785 N N . ILE A 1 102 ? 16.106 -8.619 -1.492 1.00 94.31 102 ILE A N 1
ATOM 786 C CA . ILE A 1 102 ? 14.983 -8.347 -0.586 1.00 94.31 102 ILE A CA 1
ATOM 787 C C . ILE A 1 102 ? 14.233 -9.642 -0.252 1.00 94.31 102 ILE A C 1
ATOM 789 O O . ILE A 1 102 ? 13.954 -9.900 0.919 1.00 94.31 102 ILE A O 1
ATOM 793 N N . ALA A 1 103 ? 13.946 -10.474 -1.256 1.00 92.75 103 ALA A N 1
ATOM 794 C CA . ALA A 1 103 ? 13.275 -11.756 -1.060 1.00 92.75 103 ALA A CA 1
ATOM 795 C C . ALA A 1 103 ? 14.110 -12.716 -0.197 1.00 92.75 103 ALA A C 1
ATOM 797 O O . ALA A 1 103 ? 13.582 -13.328 0.730 1.00 92.75 103 ALA A O 1
ATOM 798 N N . ALA A 1 104 ? 15.420 -12.797 -0.439 1.00 93.00 104 ALA A N 1
ATOM 799 C CA . ALA A 1 104 ? 16.328 -13.623 0.348 1.00 93.00 104 ALA A CA 1
ATOM 800 C C . ALA A 1 104 ? 16.393 -13.163 1.811 1.00 93.00 104 ALA A C 1
ATOM 802 O O . ALA A 1 104 ? 16.300 -13.984 2.721 1.00 93.00 104 ALA A O 1
ATOM 803 N N . ILE A 1 105 ? 16.492 -11.852 2.058 1.00 94.25 105 ILE A N 1
ATOM 804 C CA . ILE A 1 105 ? 16.466 -11.288 3.415 1.00 94.25 105 ILE A CA 1
ATOM 805 C C . ILE A 1 105 ? 15.138 -11.618 4.100 1.00 94.25 105 ILE A C 1
ATOM 807 O O . ILE A 1 105 ? 15.139 -12.081 5.241 1.00 94.25 105 ILE A O 1
ATOM 811 N N . ALA A 1 106 ? 14.014 -11.419 3.409 1.00 90.50 106 ALA A N 1
ATOM 812 C CA . ALA A 1 106 ? 12.694 -11.726 3.944 1.00 90.50 106 ALA A CA 1
ATOM 813 C C . ALA A 1 106 ? 12.576 -13.205 4.343 1.00 90.50 106 ALA A C 1
ATOM 815 O O . ALA A 1 106 ? 12.115 -13.498 5.446 1.00 90.50 106 ALA A O 1
ATOM 816 N N . GLU A 1 107 ? 13.053 -14.129 3.505 1.00 90.44 107 GLU A N 1
ATOM 817 C CA . GLU A 1 107 ? 12.982 -15.564 3.792 1.00 90.44 107 GLU A CA 1
ATOM 818 C C . GLU A 1 107 ? 13.912 -15.969 4.947 1.00 90.44 107 GLU A C 1
ATOM 820 O O . GLU A 1 107 ? 13.508 -16.718 5.837 1.00 90.44 107 GLU A O 1
ATOM 825 N N . ILE A 1 108 ? 15.120 -15.399 5.023 1.00 90.62 108 ILE A N 1
ATOM 826 C CA . ILE A 1 108 ? 16.044 -15.621 6.147 1.00 90.62 108 ILE A CA 1
ATOM 827 C C . ILE A 1 108 ? 15.423 -15.137 7.465 1.00 90.62 108 ILE A C 1
ATOM 829 O O . ILE A 1 108 ? 15.484 -15.840 8.476 1.00 90.62 108 ILE A O 1
ATOM 833 N N . LEU A 1 109 ? 14.800 -13.955 7.480 1.00 87.44 109 LEU A N 1
ATOM 834 C CA . LEU A 1 109 ? 14.114 -13.439 8.669 1.00 87.44 109 LEU A CA 1
ATOM 835 C C . LEU A 1 109 ? 12.918 -14.320 9.053 1.00 87.44 109 LEU A C 1
ATOM 837 O O . LEU A 1 109 ? 12.697 -14.569 10.240 1.00 87.44 109 LEU A O 1
ATOM 841 N N . ARG A 1 110 ? 12.182 -14.840 8.067 1.00 81.44 110 ARG A N 1
ATOM 842 C CA . ARG A 1 110 ? 11.023 -15.713 8.286 1.00 81.44 110 ARG A CA 1
ATOM 843 C C . ARG A 1 110 ? 11.426 -17.058 8.889 1.00 81.44 110 ARG A C 1
ATOM 845 O O . ARG A 1 110 ? 10.818 -17.488 9.869 1.00 81.44 110 ARG A O 1
ATOM 852 N N . HIS A 1 111 ? 12.504 -17.670 8.398 1.00 74.56 111 HIS A N 1
ATOM 853 C CA . HIS A 1 111 ? 13.060 -18.894 8.981 1.00 74.56 111 HIS A CA 1
ATOM 854 C C . HIS A 1 111 ? 13.559 -18.691 10.418 1.00 74.56 111 HIS A C 1
ATOM 856 O O . HIS A 1 111 ? 13.386 -19.571 11.260 1.00 74.56 111 HIS A O 1
ATOM 862 N N . ARG A 1 112 ? 14.109 -17.513 10.743 1.00 66.31 112 ARG A N 1
ATOM 863 C CA . ARG A 1 112 ? 14.541 -17.182 12.113 1.00 66.31 112 ARG A CA 1
ATOM 864 C C . ARG A 1 112 ? 13.369 -16.894 13.059 1.00 66.31 112 ARG A C 1
ATOM 866 O O . ARG A 1 112 ? 13.462 -17.211 14.241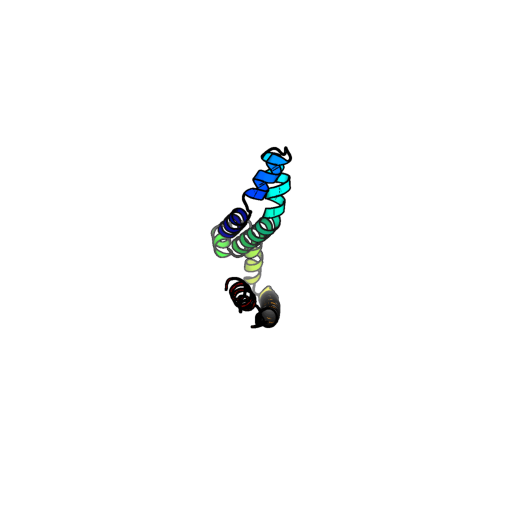 1.00 66.31 112 ARG A O 1
ATOM 873 N N . GLY A 1 113 ? 12.262 -16.350 12.553 1.00 58.97 113 GLY A N 1
ATOM 874 C CA . GLY A 1 113 ? 11.035 -16.121 13.326 1.00 58.97 113 GLY A CA 1
ATOM 875 C C . GLY A 1 113 ? 10.292 -17.408 13.710 1.00 58.97 113 GLY A C 1
ATOM 876 O O . GLY A 1 113 ? 9.732 -17.488 14.802 1.00 58.97 113 GLY A O 1
ATOM 877 N N . LEU A 1 114 ? 10.348 -18.443 12.865 1.00 55.91 114 LEU A N 1
ATOM 878 C CA . LEU A 1 114 ? 9.737 -19.752 13.141 1.00 55.91 114 LEU A CA 1
ATOM 879 C C . LEU A 1 114 ? 10.433 -20.497 14.295 1.00 55.91 114 LEU A C 1
ATOM 881 O O . LEU A 1 114 ? 9.761 -21.155 15.084 1.00 55.91 114 LEU A O 1
ATOM 885 N N . ALA A 1 115 ? 11.750 -20.327 14.459 1.00 56.72 115 ALA A N 1
ATOM 886 C CA . ALA A 1 115 ? 12.504 -20.917 15.570 1.00 56.72 115 ALA A CA 1
ATOM 887 C C . ALA A 1 115 ? 12.162 -20.290 16.940 1.00 56.72 115 ALA A C 1
ATOM 889 O O . ALA A 1 115 ? 12.252 -20.957 17.968 1.00 56.72 115 ALA A O 1
ATOM 890 N N . ALA A 1 116 ? 11.739 -19.021 16.973 1.00 57.88 116 ALA A N 1
ATOM 891 C CA . ALA A 1 116 ? 11.345 -18.336 18.208 1.00 57.88 116 ALA A CA 1
ATOM 892 C C . ALA A 1 116 ? 9.898 -18.651 18.641 1.00 57.88 116 ALA A C 1
ATOM 894 O O . ALA A 1 116 ? 9.599 -18.638 19.835 1.00 57.88 116 ALA A O 1
ATOM 895 N N . ALA A 1 117 ? 9.014 -18.971 17.689 1.00 57.38 117 ALA A N 1
ATOM 896 C CA . ALA A 1 117 ? 7.608 -19.299 17.943 1.00 57.38 117 ALA A CA 1
ATOM 897 C C . ALA A 1 117 ? 7.378 -20.745 18.434 1.00 57.38 117 ALA A C 1
ATOM 899 O O . ALA A 1 117 ? 6.268 -21.087 18.829 1.00 57.38 117 ALA A O 1
ATOM 900 N N . GLN A 1 118 ? 8.414 -21.590 18.430 1.00 54.44 118 GLN A N 1
ATOM 901 C CA . GLN A 1 118 ? 8.336 -23.022 18.743 1.00 54.44 118 GLN A CA 1
ATOM 902 C C . GLN A 1 118 ? 8.818 -23.374 20.159 1.00 54.44 118 GLN A C 1
ATOM 904 O O . GLN A 1 118 ? 9.209 -24.511 20.410 1.00 54.44 118 GLN A O 1
ATOM 909 N N . ARG A 1 119 ? 8.804 -22.420 21.104 1.00 53.53 119 ARG A N 1
ATOM 910 C CA . ARG A 1 119 ? 9.029 -22.753 22.520 1.00 53.53 119 ARG A CA 1
ATOM 911 C C . ARG A 1 119 ? 7.899 -23.685 22.978 1.00 53.53 119 ARG A C 1
ATOM 913 O O . ARG A 1 119 ? 6.750 -23.244 22.985 1.00 53.53 119 ARG A O 1
ATOM 920 N N . PRO A 1 120 ? 8.188 -24.951 23.336 1.00 59.81 120 PRO A N 1
ATOM 921 C CA . PRO A 1 120 ? 7.166 -25.870 23.813 1.00 59.81 120 PRO A CA 1
ATOM 922 C C . PRO A 1 120 ? 6.505 -25.269 25.051 1.00 59.81 120 PRO A C 1
ATOM 924 O O . PRO A 1 120 ? 7.202 -24.825 25.967 1.00 59.81 120 PRO A O 1
ATOM 927 N N . VAL A 1 121 ? 5.171 -25.245 25.082 1.00 67.56 121 VAL A N 1
ATOM 928 C CA . VAL A 1 121 ? 4.426 -24.943 26.309 1.00 67.56 121 VAL A CA 1
ATOM 929 C C . VAL A 1 121 ? 4.901 -25.945 27.369 1.00 67.56 121 VAL A C 1
ATOM 931 O O . VAL A 1 121 ? 4.850 -27.151 27.107 1.00 67.56 121 VAL A O 1
ATOM 934 N N . PRO A 1 122 ? 5.428 -25.496 28.524 1.00 67.69 122 PRO A N 1
ATOM 935 C CA . PRO A 1 122 ? 5.954 -26.406 29.529 1.00 67.69 122 PRO A CA 1
ATOM 936 C C . PRO A 1 122 ? 4.842 -27.356 29.979 1.00 67.69 122 PRO A C 1
ATOM 938 O O . PRO A 1 122 ? 3.784 -26.914 30.425 1.00 67.69 122 PRO A O 1
ATOM 941 N N . ALA A 1 123 ? 5.104 -28.664 29.890 1.00 69.06 123 ALA A N 1
ATOM 942 C CA . ALA A 1 123 ? 4.173 -29.766 30.176 1.00 69.06 123 ALA A CA 1
ATOM 943 C C . ALA A 1 123 ? 3.617 -29.804 31.622 1.00 69.06 123 ALA A C 1
ATOM 945 O O . ALA A 1 123 ? 2.895 -30.723 31.997 1.00 69.06 123 ALA A O 1
ATOM 946 N N . ASN A 1 124 ? 3.968 -28.813 32.442 1.00 65.25 124 ASN A N 1
ATOM 947 C CA . ASN A 1 124 ? 3.464 -28.592 33.792 1.00 65.25 124 ASN A CA 1
ATOM 948 C C . ASN A 1 124 ? 2.078 -27.906 33.776 1.00 65.25 124 ASN A C 1
ATOM 950 O O . ASN A 1 124 ? 1.228 -28.230 34.590 1.00 65.25 124 ASN A O 1
ATOM 954 N N . LEU A 1 125 ? 1.787 -27.050 32.789 1.00 63.66 125 LEU A N 1
ATOM 955 C CA . LEU A 1 125 ? 0.538 -26.267 32.749 1.00 63.66 125 LEU A CA 1
ATOM 956 C C . LEU A 1 125 ? -0.679 -27.021 32.179 1.00 63.66 125 LEU A C 1
ATOM 958 O O . LEU A 1 125 ? -1.778 -26.477 32.155 1.00 63.66 125 LEU A O 1
ATOM 962 N N . SER A 1 126 ? -0.501 -28.252 31.693 1.00 61.75 126 SER A N 1
ATOM 963 C CA . SER A 1 126 ? -1.587 -29.080 31.142 1.00 61.75 126 SER A CA 1
ATOM 964 C C . SER A 1 126 ? -2.176 -30.067 32.147 1.00 61.75 126 SER A C 1
ATOM 966 O O . SER A 1 126 ? -3.075 -30.826 31.789 1.00 61.75 126 SER A O 1
ATOM 968 N N . LYS A 1 127 ? -1.655 -30.112 33.378 1.00 60.78 127 LYS A N 1
ATOM 969 C CA . LYS A 1 127 ? -2.238 -30.931 34.439 1.00 60.78 127 LYS A CA 1
ATOM 970 C C . LYS A 1 127 ? -3.248 -30.073 35.203 1.00 60.78 127 LYS A C 1
ATOM 972 O O . LYS A 1 127 ? -2.819 -29.143 35.880 1.00 60.78 127 LYS A O 1
ATOM 977 N N . PRO A 1 128 ? -4.562 -30.332 35.087 1.00 61.09 128 PRO A N 1
ATOM 978 C CA . PRO A 1 128 ? -5.514 -29.723 36.001 1.00 61.09 128 PRO A CA 1
ATOM 979 C C . PRO A 1 128 ? -5.161 -30.172 37.422 1.00 61.09 128 PRO A C 1
ATOM 981 O O . PRO A 1 128 ? -4.818 -31.336 37.630 1.00 61.09 128 PRO A O 1
ATOM 984 N N . GLU A 1 129 ? -5.188 -29.238 38.370 1.00 64.31 129 GLU A N 1
ATOM 985 C CA . GLU A 1 129 ? -4.917 -29.458 39.791 1.00 64.31 129 GLU A CA 1
ATOM 986 C C . GLU A 1 129 ? -5.859 -30.523 40.367 1.00 64.31 129 GLU A C 1
ATOM 988 O O . GLU A 1 129 ? -6.960 -30.254 40.839 1.00 64.31 129 GLU A O 1
ATOM 993 N N . GLU A 1 130 ? -5.427 -31.778 40.300 1.00 62.88 130 GLU A N 1
ATOM 994 C CA . GLU A 1 130 ? -6.120 -32.925 40.889 1.00 62.88 130 GLU A CA 1
ATOM 995 C C . GLU A 1 130 ? -5.811 -33.060 42.393 1.00 62.88 130 GLU A C 1
ATOM 997 O O . GLU A 1 130 ? -6.432 -33.851 43.097 1.00 62.88 130 GLU A O 1
ATOM 1002 N N . THR A 1 131 ? -4.889 -32.239 42.905 1.00 61.25 131 THR A N 1
ATOM 1003 C CA . THR A 1 131 ? -4.404 -32.280 44.289 1.00 61.25 131 THR A CA 1
ATOM 1004 C C . THR A 1 131 ? -5.411 -31.717 45.300 1.00 61.25 131 THR A C 1
ATOM 1006 O O . THR A 1 131 ? -5.483 -32.226 46.412 1.00 61.25 131 THR A O 1
ATOM 1009 N N . GLU A 1 132 ? -6.264 -30.754 44.932 1.00 58.22 132 GLU A N 1
ATOM 1010 C CA . GLU A 1 132 ? -7.251 -30.189 45.876 1.00 58.22 132 GLU A CA 1
ATOM 1011 C C . GLU A 1 132 ? -8.507 -31.061 46.052 1.00 58.22 132 GLU A C 1
ATOM 1013 O O . GLU A 1 132 ? -9.255 -30.915 47.019 1.00 58.22 132 GLU A O 1
ATOM 1018 N N . ARG A 1 133 ? -8.747 -32.023 45.150 1.00 60.44 133 ARG A N 1
ATOM 1019 C CA . ARG A 1 133 ? -9.944 -32.879 45.208 1.00 60.44 133 ARG A CA 1
ATOM 1020 C C . ARG A 1 133 ? -9.819 -34.026 46.220 1.00 60.44 133 ARG A C 1
ATOM 1022 O O . ARG A 1 133 ? -10.834 -34.593 46.612 1.00 60.44 133 ARG A O 1
ATOM 1029 N N . GLY A 1 134 ? -8.596 -34.341 46.654 1.00 55.06 134 GLY A N 1
ATOM 1030 C CA . GLY A 1 134 ? -8.309 -35.393 47.631 1.00 55.06 134 GLY A CA 1
ATOM 1031 C C . GLY A 1 134 ? -8.372 -34.946 49.095 1.00 55.06 134 GLY A C 1
ATOM 1032 O O . GLY A 1 134 ? -8.564 -35.792 49.961 1.00 55.06 134 GLY A O 1
ATOM 1033 N N . GLU A 1 135 ? -8.250 -33.648 49.395 1.00 58.38 135 GLU A N 1
ATOM 1034 C CA . GLU A 1 135 ? -8.253 -33.156 50.785 1.00 58.38 135 GLU A CA 1
ATOM 1035 C C . GLU A 1 135 ? -9.658 -32.879 51.339 1.00 58.38 135 GLU A C 1
ATOM 1037 O O . GLU A 1 135 ? -9.897 -33.036 52.535 1.00 58.38 135 GLU A O 1
ATOM 1042 N N . LEU A 1 136 ? -10.634 -32.581 50.477 1.00 58.12 136 LEU A N 1
ATOM 1043 C CA . LEU A 1 136 ? -12.026 -32.357 50.892 1.00 58.12 136 LEU A CA 1
ATOM 1044 C C . LEU A 1 136 ? -12.766 -33.649 51.288 1.00 58.12 136 LEU A C 1
ATOM 1046 O O . LEU A 1 136 ? -13.867 -33.586 51.833 1.00 58.12 136 LEU A O 1
ATOM 1050 N N . GLN A 1 137 ? -12.172 -34.821 51.043 1.00 58.00 137 GLN A N 1
ATOM 1051 C CA . GLN A 1 137 ? -12.805 -36.120 51.286 1.00 58.00 137 GLN A CA 1
ATOM 1052 C C . GLN A 1 137 ? -12.523 -36.697 52.691 1.00 58.00 137 GLN A C 1
ATOM 1054 O O . GLN A 1 137 ? -13.183 -37.652 53.093 1.00 58.00 137 GLN A O 1
ATOM 1059 N N . TRP A 1 138 ? -11.619 -36.091 53.475 1.00 61.56 138 TRP A N 1
ATOM 1060 C CA . TRP A 1 138 ? -11.225 -36.570 54.816 1.00 61.56 138 TRP A CA 1
ATOM 1061 C C . TRP A 1 138 ? -11.998 -35.944 55.988 1.00 61.56 138 TRP A C 1
ATOM 1063 O O . TRP A 1 138 ? -11.798 -36.346 57.128 1.00 61.56 138 TRP A O 1
ATOM 1073 N N . HIS A 1 139 ? -12.895 -34.985 55.735 1.00 57.25 139 HIS A N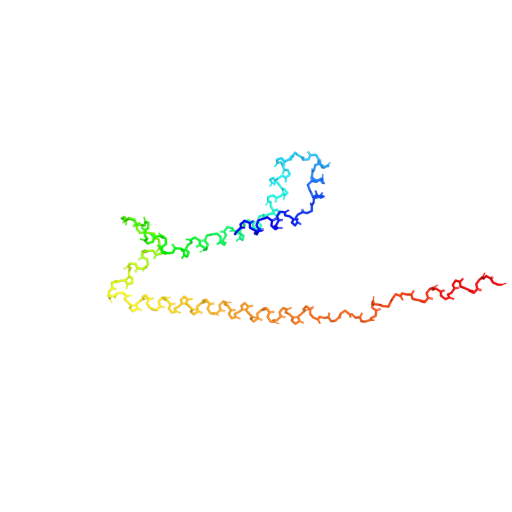 1
ATOM 1074 C CA . HIS A 1 139 ? -13.621 -34.253 56.786 1.00 57.25 139 HIS A CA 1
ATOM 1075 C C . HIS A 1 139 ? -15.090 -34.685 56.985 1.00 57.25 139 HIS A C 1
ATOM 1077 O O . HIS A 1 139 ? -15.828 -34.002 57.692 1.00 57.25 139 HIS A O 1
ATOM 1083 N N . SER A 1 140 ? -15.536 -35.797 56.382 1.00 57.94 140 SER A N 1
ATOM 1084 C CA . SER A 1 140 ? -16.954 -36.224 56.407 1.00 57.94 140 SER A CA 1
ATOM 1085 C C . SER A 1 140 ? -17.235 -37.624 56.975 1.00 57.94 140 SER A C 1
ATOM 1087 O O . SER A 1 140 ? -18.308 -38.179 56.739 1.00 57.94 140 SER A O 1
ATOM 1089 N N . THR A 1 141 ? -16.321 -38.173 57.773 1.00 57.31 141 THR A N 1
ATOM 1090 C CA . THR A 1 141 ? -16.560 -39.353 58.630 1.00 57.31 141 THR A CA 1
ATOM 1091 C C . THR A 1 141 ? -16.167 -39.034 60.055 1.00 57.31 141 THR A C 1
ATOM 1093 O O . THR A 1 141 ? -16.930 -39.411 60.968 1.00 57.31 141 THR A O 1
#

pLDDT: me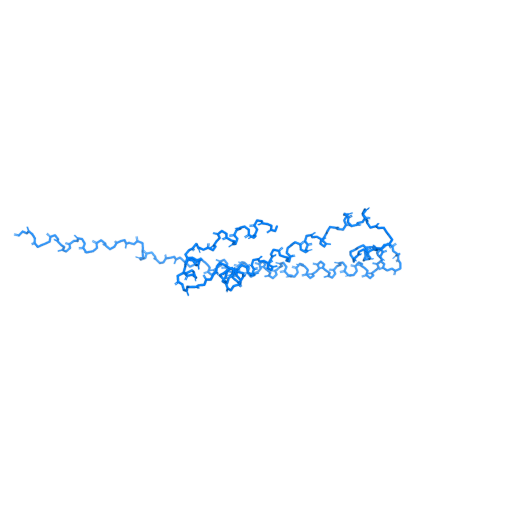an 81.16, std 13.22, range [53.53, 96.19]

Radius of gyration: 28.68 Å; chains: 1; bounding box: 44×51×89 Å

Secondary structure (DSSP, 8-state):
-HHHHHHHHHTS-THHHHHHHHTT--HHHHIIIIIHHHHHHHHHHHHHHHHHHHHH-HHHHHHH--SS--HHHHHHHHHTSTTSHHHHHHHHHHHHHHHHHHHHHHHHHHHHHHHHTT-PPPTTTTS---STTTTTTSS--

Sequence (141 aa):
TVVIMKSRFAAIPKTIHEAALDLGASDWTTFRRVMLPLSLPAIVSAFMLAFLTSFDEFIVAFFLAGTEPTLPLYIWSQLRFPKSLPTVMALGTAILAVSFVIAAIAEILRHRGLAAAQRPVPANLSKPEETERGELQWHST

Foldseek 3Di:
DVVLLVVQLVPDDCVQVVVCVVVVDDPVRCCVVPVCVSCVVSVVVVVVVVVVVVVPPVVVQVVPDDPDHDPVRVLVVQCPDPVCVVVSVVVVVVVVVVVVVVVVVVVVVVVVVVVVVPPPDPPVVPDDCPPVVVPVVPPPD